Protein AF-A0A803N115-F1 (afdb_monomer)

Radius of gyration: 25.4 Å; Cα contacts (8 Å, |Δi|>4): 138; chains: 1; bounding box: 55×33×70 Å

Secondary structure (DSSP, 8-state):
-EEE-TTT--EEES-TTTSSHHHHHHHHHHH-TT-------------S---HHHHHHHHHHHHHHTT------EEE-S-HHHHHHHHHHHHHHHHTT--GGGGTT-EEE-HHHHHHHHHHHHHHTTHHHHHHHHHHHHHHHT-HHHHHHHHHT-------TT--S-HHHHHTT--

Sequence (175 aa):
MEASCKYCGMRYKRGTKRNGTSPLWAHINRCHNDWKLQKTILNFCPISSHKGADVGKEIEKCLLDLELEKIFCIIVDNASSDDIAIRYMRRKINGWKTGVLKGWFHHMRCVAHIVNLVVSDGLKIVNECITRVRHVVRFIKQSSARLLKFKKCRPPVGPTPDQEVPSAFLKLASA

Nearest PDB structures (foldseek):
  7yfx-assembly1_A  TM=4.841E-01  e=6.797E+00  Homo sapiens
  3wcz-assembly1_A  TM=4.103E-01  e=3.824E+00  Bombyx mori
  1eko-assembly1_A  TM=4.933E-01  e=8.077E+00  Sus scrofa
  1vp5-assembly2_B  TM=5.282E-01  e=8.556E+00  Thermotoga maritima MSB8
  9ij3-assembly1_A  TM=4.894E-01  e=9.062E+00  Mus musculus

Solvent-accessible surface area (backbone atoms only — not comparable to full-atom values): 10641 Å² total; per-residue (Å²): 118,69,50,64,42,90,83,78,60,55,72,41,51,84,44,73,89,76,45,28,71,66,53,48,51,58,42,48,59,69,73,36,80,82,71,69,88,81,89,74,87,87,79,87,81,89,72,96,53,85,47,16,65,55,49,21,49,52,52,50,48,62,30,60,82,66,70,59,63,75,51,59,62,47,77,45,65,87,50,80,35,42,60,43,13,47,56,48,43,42,52,51,38,48,69,67,71,44,26,48,79,66,39,73,57,35,77,44,67,38,63,71,56,54,49,49,52,55,50,53,58,61,44,57,80,48,40,66,63,50,49,53,51,34,50,52,52,47,60,32,66,75,32,73,69,48,40,52,54,56,64,66,71,55,74,90,70,74,96,64,86,86,71,72,67,70,62,71,74,72,54,56,67,81,115

InterPro domains:
  IPR012337 Ribonuclease H-like superfamily [SSF53098] (6-153)
  IPR052035 Zinc finger BED domain-containing [PTHR46481] (33-154)

Structure (mmCIF, N/CA/C/O backbone):
data_AF-A0A803N115-F1
#
_entry.id   AF-A0A803N115-F1
#
loop_
_atom_site.group_PDB
_atom_site.id
_atom_site.type_symbol
_atom_site.label_atom_id
_atom_site.label_alt_id
_atom_site.label_comp_id
_atom_site.label_asym_id
_atom_site.label_entity_id
_atom_site.label_seq_id
_atom_site.pdbx_PDB_ins_code
_atom_site.Cartn_x
_atom_site.Cartn_y
_atom_site.Cartn_z
_atom_site.occupancy
_atom_site.B_iso_or_equiv
_atom_site.auth_seq_id
_atom_site.auth_comp_id
_atom_site.auth_asym_id
_atom_site.auth_atom_id
_atom_site.pdbx_PDB_model_num
ATOM 1 N N . MET A 1 1 ? -14.700 -13.228 17.572 1.00 57.78 1 MET A N 1
ATOM 2 C CA . MET A 1 1 ? -14.641 -11.756 17.407 1.00 57.78 1 MET A CA 1
ATOM 3 C C . MET A 1 1 ? -15.268 -11.403 16.085 1.00 57.78 1 MET A C 1
ATOM 5 O O . MET A 1 1 ? -14.980 -12.077 15.096 1.00 57.78 1 MET A O 1
ATOM 9 N N . GLU A 1 2 ? -16.162 -10.423 16.112 1.00 66.88 2 GLU A N 1
ATOM 10 C CA . GLU A 1 2 ? -17.102 -10.166 15.029 1.00 66.88 2 GLU A CA 1
ATOM 11 C C . GLU A 1 2 ? -17.290 -8.664 14.856 1.00 66.88 2 GLU A C 1
ATOM 13 O O . GLU A 1 2 ? -17.386 -7.949 15.848 1.00 66.88 2 GLU A O 1
ATOM 18 N N . ALA A 1 3 ? -17.302 -8.199 13.612 1.00 73.94 3 ALA A N 1
ATOM 19 C CA . ALA A 1 3 ? -17.722 -6.847 13.265 1.00 73.94 3 ALA A CA 1
ATOM 20 C C . ALA A 1 3 ? -19.155 -6.911 12.730 1.00 73.94 3 ALA A C 1
ATOM 22 O O . ALA A 1 3 ? -19.488 -7.861 12.029 1.00 73.94 3 ALA A O 1
ATOM 23 N N . SER A 1 4 ? -20.005 -5.939 13.037 1.00 80.50 4 SER A N 1
ATOM 24 C CA . SER A 1 4 ? -21.362 -5.868 12.489 1.00 80.50 4 SER A CA 1
ATOM 25 C C . SER A 1 4 ? -21.489 -4.713 11.503 1.00 80.50 4 SER A C 1
ATOM 27 O O . SER A 1 4 ? -20.950 -3.625 11.716 1.00 80.50 4 SER A O 1
ATOM 29 N N . CYS A 1 5 ? -22.208 -4.949 10.407 1.00 82.25 5 CYS A N 1
ATOM 30 C CA . CYS A 1 5 ? -22.653 -3.877 9.532 1.00 82.25 5 CYS A CA 1
ATOM 31 C C . CYS A 1 5 ? -23.689 -3.029 10.273 1.00 82.25 5 CYS A C 1
ATOM 33 O O . CYS A 1 5 ? -24.674 -3.562 10.781 1.00 82.25 5 CYS A O 1
ATOM 35 N N . LYS A 1 6 ? -23.485 -1.711 10.310 1.00 81.50 6 LYS A N 1
ATOM 36 C CA . LYS A 1 6 ? -24.409 -0.781 10.973 1.00 81.50 6 LYS A CA 1
ATOM 37 C C . LYS A 1 6 ? -25.757 -0.639 10.256 1.00 81.50 6 LYS A C 1
ATOM 39 O O . LYS A 1 6 ? -26.718 -0.245 10.896 1.00 81.50 6 LYS A O 1
ATOM 44 N N . TYR A 1 7 ? -25.819 -0.962 8.963 1.00 82.12 7 TYR A N 1
ATOM 45 C CA . TYR A 1 7 ? -27.010 -0.753 8.131 1.00 82.12 7 TYR A CA 1
ATOM 46 C C . TYR A 1 7 ? -27.963 -1.953 8.127 1.00 82.12 7 TYR A C 1
ATOM 48 O O . TYR A 1 7 ? -29.170 -1.772 8.190 1.00 82.12 7 TYR A O 1
ATOM 56 N N . CYS A 1 8 ? -27.442 -3.182 8.086 1.00 86.62 8 CYS A N 1
ATOM 57 C CA . CYS A 1 8 ? -28.269 -4.399 8.035 1.00 86.62 8 CYS A CA 1
ATOM 58 C C . CYS A 1 8 ? -28.007 -5.390 9.180 1.00 86.62 8 CYS A C 1
ATOM 60 O O . CYS A 1 8 ? -28.568 -6.482 9.192 1.00 86.62 8 CYS A O 1
ATOM 62 N N . GLY A 1 9 ? -27.084 -5.083 10.096 1.00 83.12 9 GLY A N 1
ATOM 63 C CA . GLY A 1 9 ? -26.735 -5.964 11.213 1.00 83.12 9 GLY A CA 1
ATOM 64 C C . GLY A 1 9 ? -25.914 -7.208 10.846 1.00 83.12 9 GLY A C 1
ATOM 65 O O . GLY A 1 9 ? -25.566 -7.977 11.744 1.00 83.12 9 GLY A O 1
ATOM 66 N N . MET A 1 10 ? -25.557 -7.425 9.570 1.00 82.56 10 MET A N 1
ATOM 67 C CA . MET A 1 10 ? -24.774 -8.597 9.148 1.00 82.56 10 MET A CA 1
ATOM 68 C C . MET A 1 10 ? -23.444 -8.681 9.906 1.00 82.56 10 MET A C 1
ATOM 70 O O . MET A 1 10 ? -22.688 -7.710 9.977 1.00 82.56 10 MET A O 1
ATOM 74 N N . ARG A 1 11 ? -23.155 -9.859 10.468 1.00 81.31 11 ARG A N 1
ATOM 75 C CA . ARG A 1 11 ? -21.989 -10.107 11.323 1.00 81.31 11 ARG A CA 1
ATOM 76 C C . ARG A 1 11 ? -20.854 -10.756 10.532 1.00 81.31 11 ARG A C 1
ATOM 78 O O . ARG A 1 11 ? -20.988 -11.860 10.011 1.00 81.31 11 ARG A O 1
ATOM 85 N N . TYR A 1 12 ? -19.705 -10.099 10.519 1.00 77.19 12 TYR A N 1
ATOM 86 C CA . TYR A 1 12 ? -18.450 -10.558 9.941 1.00 77.19 12 TYR A CA 1
ATOM 87 C C . TYR A 1 12 ? -17.586 -11.206 11.008 1.00 77.19 12 TYR A C 1
ATOM 89 O O . TYR A 1 12 ? -17.003 -10.535 11.859 1.00 77.19 12 TYR A O 1
ATOM 97 N N . LYS A 1 13 ? -17.474 -12.530 10.942 1.00 72.94 13 LYS A N 1
ATOM 98 C CA . LYS A 1 13 ? -16.522 -13.308 11.742 1.00 72.94 13 LYS A CA 1
ATOM 99 C C . LYS A 1 13 ? -15.135 -13.277 11.099 1.00 72.94 13 LYS A C 1
ATOM 101 O O . LYS A 1 13 ? -14.985 -13.093 9.897 1.00 72.94 13 LYS A O 1
ATOM 106 N N . ARG A 1 14 ? -14.089 -13.551 11.869 1.00 64.31 14 ARG A N 1
ATOM 107 C CA . ARG A 1 14 ? -12.743 -13.765 11.315 1.00 64.31 14 ARG A CA 1
ATOM 108 C C . ARG A 1 14 ? -12.729 -15.007 10.400 1.00 64.31 14 ARG A C 1
ATOM 110 O O . ARG A 1 14 ? -13.001 -16.101 10.879 1.00 64.31 14 ARG A O 1
ATOM 117 N N . GLY A 1 15 ? -12.421 -14.851 9.106 1.00 63.12 15 GLY A N 1
ATOM 118 C CA . GLY A 1 15 ? -12.259 -15.982 8.176 1.00 63.12 15 GLY A CA 1
ATOM 119 C C . GLY A 1 15 ? -12.108 -15.572 6.706 1.00 63.12 15 GLY A C 1
ATOM 120 O O . GLY A 1 15 ? -12.937 -14.838 6.182 1.00 63.12 15 GLY A O 1
ATOM 121 N N . THR A 1 16 ? -11.080 -16.080 6.021 1.00 59.47 16 THR A N 1
ATOM 122 C CA . THR A 1 16 ? -10.715 -15.681 4.645 1.00 59.47 16 THR A CA 1
ATOM 123 C C . THR A 1 16 ? -11.709 -16.142 3.575 1.00 59.47 16 THR A C 1
ATOM 125 O O . THR A 1 16 ? -11.898 -15.437 2.592 1.00 59.47 16 THR A O 1
ATOM 128 N N . LYS A 1 17 ? -12.386 -17.285 3.771 1.00 61.25 17 LYS A N 1
ATOM 129 C CA . LYS A 1 17 ? -13.320 -17.856 2.777 1.00 61.25 17 LYS A CA 1
ATOM 130 C C . LYS A 1 17 ? -14.706 -17.200 2.752 1.00 61.25 17 LYS A C 1
ATOM 132 O O . LYS A 1 17 ? -15.281 -17.058 1.683 1.00 61.25 17 LYS A O 1
ATOM 137 N N . ARG A 1 18 ? -15.263 -16.827 3.912 1.00 56.25 18 ARG A N 1
ATOM 138 C CA . ARG A 1 18 ? -16.619 -16.237 4.012 1.00 56.25 18 ARG A CA 1
ATOM 139 C C . ARG A 1 18 ? -16.619 -14.736 4.304 1.00 56.25 18 ARG A C 1
ATOM 141 O O . ARG A 1 18 ? -17.574 -14.065 3.951 1.00 56.25 18 ARG A O 1
ATOM 148 N N . ASN A 1 19 ? -15.547 -14.214 4.904 1.00 62.88 19 ASN A N 1
ATOM 149 C CA . ASN A 1 19 ? -15.450 -12.832 5.387 1.00 62.88 19 ASN A CA 1
ATOM 150 C C . ASN A 1 19 ? -14.143 -12.164 4.918 1.00 62.88 19 ASN A C 1
ATOM 152 O O . ASN A 1 19 ? -13.533 -11.385 5.651 1.00 62.88 19 ASN A O 1
ATOM 156 N N . GLY A 1 20 ? -13.673 -12.533 3.721 1.00 66.50 20 GLY A N 1
ATOM 157 C CA . GLY A 1 20 ? -12.563 -11.863 3.046 1.00 66.50 20 GLY A CA 1
ATOM 158 C C . GLY A 1 20 ? -12.961 -10.492 2.485 1.00 66.50 20 GLY A C 1
ATOM 159 O O . GLY A 1 20 ? -14.086 -10.024 2.668 1.00 66.50 20 GLY A O 1
ATOM 160 N N . THR A 1 21 ? -12.049 -9.867 1.742 1.00 71.25 21 THR A N 1
ATOM 161 C CA . THR A 1 21 ? -12.272 -8.553 1.119 1.00 71.25 21 THR A CA 1
ATOM 162 C C . THR A 1 21 ? -13.377 -8.585 0.064 1.00 71.25 21 THR A C 1
ATOM 164 O O . THR A 1 21 ? -14.201 -7.679 0.040 1.00 71.25 21 THR A O 1
ATOM 167 N N . SER A 1 22 ? -13.470 -9.641 -0.753 1.00 74.62 22 SER A N 1
ATOM 168 C CA . SER A 1 22 ? -14.501 -9.751 -1.799 1.00 74.62 22 SER A CA 1
ATOM 169 C C . SER A 1 22 ? -15.926 -9.917 -1.241 1.00 74.62 22 SER A C 1
ATOM 171 O O . SER A 1 22 ? -16.807 -9.182 -1.684 1.00 74.62 22 SER A O 1
ATOM 173 N N . PRO A 1 23 ? -16.193 -10.801 -0.251 1.00 77.75 23 PRO A N 1
ATOM 174 C CA . PRO A 1 23 ? -17.499 -10.861 0.414 1.00 77.75 23 PRO A CA 1
ATOM 175 C C . PRO A 1 23 ? -17.906 -9.542 1.079 1.00 77.75 23 PRO A C 1
ATOM 177 O O . PRO A 1 23 ? -19.065 -9.141 0.983 1.00 77.75 23 PRO A O 1
ATOM 180 N N . LEU A 1 24 ? -16.952 -8.852 1.715 1.00 77.44 24 LEU A N 1
ATOM 181 C CA . LEU A 1 24 ? -17.197 -7.554 2.341 1.00 77.44 24 LEU A CA 1
ATOM 182 C C . LEU A 1 24 ? -17.511 -6.478 1.292 1.00 77.44 24 LEU A C 1
ATOM 184 O O . LEU A 1 24 ? -18.471 -5.734 1.454 1.00 77.44 24 LEU A O 1
ATOM 188 N N . TRP A 1 25 ? -16.758 -6.436 0.191 1.00 78.31 25 TRP A N 1
ATOM 189 C CA . TRP A 1 25 ? -16.994 -5.522 -0.930 1.00 78.31 25 TRP A CA 1
ATOM 190 C C . TRP A 1 25 ? -18.370 -5.735 -1.564 1.00 78.31 25 TRP A C 1
ATOM 192 O O . TRP A 1 25 ? -19.140 -4.791 -1.731 1.00 78.31 25 TRP A O 1
ATOM 202 N N . ALA A 1 26 ? -18.717 -6.993 -1.853 1.00 82.06 26 ALA A N 1
ATOM 203 C CA . ALA A 1 26 ? -20.022 -7.351 -2.395 1.00 82.06 26 ALA A CA 1
ATOM 204 C C . ALA A 1 26 ? -21.160 -6.947 -1.449 1.00 82.06 26 ALA A C 1
ATOM 206 O O . ALA A 1 26 ? -22.229 -6.543 -1.898 1.00 82.06 26 ALA A O 1
ATOM 207 N N . HIS A 1 27 ? -20.943 -7.042 -0.139 1.00 84.00 27 HIS A N 1
ATOM 208 C CA . HIS A 1 27 ? -21.912 -6.562 0.827 1.00 84.00 27 HIS A CA 1
ATOM 209 C C . HIS A 1 27 ? -22.020 -5.043 0.873 1.00 84.00 27 HIS A C 1
ATOM 211 O O . HIS A 1 27 ? -23.139 -4.554 0.891 1.00 84.00 27 HIS A O 1
ATOM 217 N N . ILE A 1 28 ? -20.906 -4.306 0.896 1.00 79.88 28 ILE A N 1
ATOM 218 C CA . ILE A 1 28 ? -20.915 -2.835 0.924 1.00 79.88 28 ILE A CA 1
ATOM 219 C C . ILE A 1 28 ? -21.745 -2.302 -0.248 1.00 79.88 28 ILE A C 1
ATOM 221 O O . ILE A 1 28 ? -22.661 -1.516 -0.027 1.00 79.88 28 ILE A O 1
ATOM 225 N N . ASN A 1 29 ? -21.515 -2.833 -1.453 1.00 79.94 29 ASN A N 1
ATOM 226 C CA . ASN A 1 29 ? -22.240 -2.415 -2.654 1.00 79.94 29 ASN A CA 1
ATOM 227 C C . ASN A 1 29 ? -23.732 -2.782 -2.646 1.00 79.94 29 ASN A C 1
ATOM 229 O O . ASN A 1 29 ? -24.519 -2.087 -3.272 1.00 79.94 29 ASN A O 1
ATOM 233 N N . ARG A 1 30 ? -24.135 -3.871 -1.973 1.00 81.44 30 ARG A N 1
ATOM 234 C CA . ARG A 1 30 ? -25.552 -4.283 -1.881 1.00 81.44 30 ARG A CA 1
ATOM 235 C C . ARG A 1 30 ? -26.300 -3.655 -0.708 1.00 81.44 30 ARG A C 1
ATOM 237 O O . ARG A 1 30 ? -27.508 -3.486 -0.764 1.00 81.44 30 ARG A O 1
ATOM 244 N N . CYS A 1 31 ? -25.606 -3.436 0.403 1.00 82.44 31 CYS A N 1
ATOM 245 C CA . CYS A 1 31 ? -26.197 -2.998 1.664 1.00 82.44 31 CYS A CA 1
ATOM 246 C C . CYS A 1 31 ? -26.313 -1.476 1.738 1.00 82.44 31 CYS A C 1
ATOM 248 O O . CYS A 1 31 ? -27.137 -0.960 2.488 1.00 82.44 31 CYS A O 1
ATOM 250 N N . HIS A 1 32 ? -25.473 -0.764 0.992 1.00 74.12 32 HIS A N 1
ATOM 251 C CA . HIS A 1 32 ? -25.490 0.683 0.920 1.00 74.12 32 HIS A CA 1
ATOM 252 C C . HIS A 1 32 ? -25.455 1.090 -0.554 1.00 74.12 32 HIS A C 1
ATOM 254 O O . HIS A 1 32 ? -24.387 1.340 -1.109 1.00 74.12 32 HIS A O 1
ATOM 260 N N . ASN A 1 33 ? -26.632 1.128 -1.188 1.00 66.88 33 ASN A N 1
ATOM 261 C CA . ASN A 1 33 ? -26.772 1.393 -2.627 1.00 66.88 33 ASN A CA 1
ATOM 262 C C . ASN A 1 33 ? -26.188 2.754 -3.056 1.00 66.88 33 ASN A C 1
ATOM 264 O O . ASN A 1 33 ? -25.794 2.907 -4.207 1.00 66.88 33 ASN A O 1
ATOM 268 N N . ASP A 1 34 ? -26.044 3.699 -2.121 1.00 73.25 34 ASP A N 1
ATOM 269 C CA . ASP A 1 34 ? -25.465 5.025 -2.374 1.00 73.25 34 ASP A CA 1
ATOM 270 C C . ASP A 1 34 ? -23.990 5.140 -1.968 1.00 73.25 34 ASP A C 1
ATOM 272 O O . ASP A 1 34 ? -23.433 6.240 -1.909 1.00 73.25 34 ASP A O 1
ATOM 276 N N . TRP A 1 35 ? -23.330 4.028 -1.622 1.00 74.31 35 TRP A N 1
ATOM 277 C CA . TRP A 1 35 ? -21.932 4.0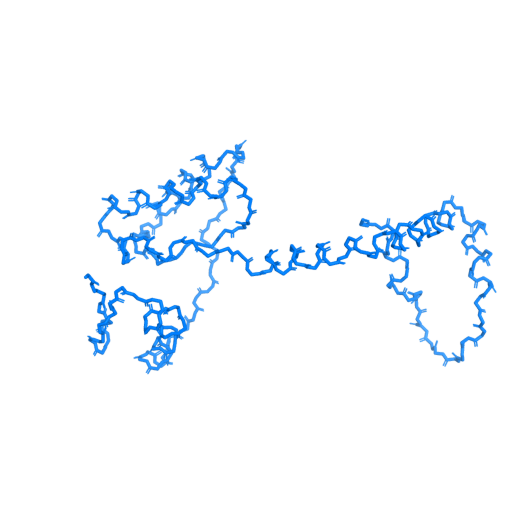96 -1.211 1.00 74.31 35 TRP A CA 1
ATOM 278 C C . TRP A 1 35 ? -21.063 4.444 -2.418 1.00 74.31 35 TRP A C 1
ATOM 280 O O . TRP A 1 35 ? -20.854 3.637 -3.322 1.00 74.31 35 TRP A O 1
ATOM 290 N N . LYS A 1 36 ? -20.531 5.666 -2.420 1.00 77.75 36 LYS A N 1
ATOM 291 C CA . LYS A 1 36 ? -19.550 6.121 -3.402 1.00 77.75 36 LYS A CA 1
ATOM 292 C C . LYS A 1 36 ? -18.175 6.117 -2.762 1.00 77.75 36 LYS A C 1
ATOM 294 O O . LYS A 1 36 ? -17.945 6.845 -1.795 1.00 77.75 36 LYS A O 1
ATOM 299 N N . LEU A 1 37 ? -17.258 5.336 -3.333 1.00 80.62 37 LEU A N 1
ATOM 300 C CA . LEU A 1 37 ? -15.855 5.347 -2.934 1.00 80.62 37 LEU A CA 1
ATOM 301 C C . LEU A 1 37 ? -15.312 6.777 -3.024 1.00 80.62 37 LEU A C 1
ATOM 303 O O . LEU A 1 37 ? -15.212 7.344 -4.111 1.00 80.62 37 LEU A O 1
ATOM 307 N N . GLN A 1 38 ? -14.946 7.339 -1.877 1.00 83.62 38 GLN A N 1
ATOM 308 C CA . GLN A 1 38 ? -14.269 8.625 -1.819 1.00 83.62 38 GLN A CA 1
ATOM 309 C C . GLN A 1 38 ? -12.771 8.392 -1.998 1.00 83.62 38 GLN A C 1
ATOM 311 O O . GLN A 1 38 ? -12.150 7.663 -1.223 1.00 83.62 38 GLN A O 1
ATOM 316 N N . LYS A 1 39 ? -12.200 8.990 -3.045 1.00 87.06 39 LYS A N 1
ATOM 317 C CA . LYS A 1 39 ? -10.762 8.968 -3.311 1.00 87.06 39 LYS A CA 1
ATOM 318 C C . LYS A 1 39 ? -10.215 10.370 -3.093 1.00 87.06 39 LYS A C 1
ATOM 320 O O . LYS A 1 39 ? -10.293 11.210 -3.984 1.00 87.06 39 LYS A O 1
ATOM 325 N N . THR A 1 40 ? -9.637 10.585 -1.921 1.00 87.88 40 THR A N 1
ATOM 326 C CA . THR A 1 40 ? -9.110 11.887 -1.510 1.00 87.88 40 THR A CA 1
ATOM 327 C C . THR A 1 40 ? -7.661 11.735 -1.086 1.00 87.88 40 THR A C 1
ATOM 329 O O . THR A 1 40 ? -7.297 10.756 -0.434 1.00 87.88 40 THR A O 1
ATOM 332 N N . ILE A 1 41 ? -6.826 12.698 -1.468 1.00 90.81 41 ILE A N 1
ATOM 333 C CA . ILE A 1 41 ? -5.474 12.807 -0.929 1.00 90.81 41 ILE A CA 1
ATOM 334 C C . ILE A 1 41 ? -5.603 13.426 0.458 1.00 90.81 41 ILE A C 1
ATOM 336 O O . ILE A 1 41 ? -6.092 14.543 0.586 1.00 90.81 41 ILE A O 1
ATOM 340 N N . LEU A 1 42 ? -5.209 12.674 1.484 1.00 89.12 42 LEU A N 1
ATOM 341 C CA . LEU A 1 42 ? -5.350 13.107 2.872 1.00 89.12 42 LEU A CA 1
ATOM 342 C C . LEU A 1 42 ? -4.215 14.034 3.306 1.00 89.12 42 LEU A C 1
ATOM 344 O O . LEU A 1 42 ? -4.467 15.038 3.961 1.00 89.12 42 LEU A O 1
ATOM 348 N N . ASN A 1 43 ? -2.970 13.695 2.962 1.00 89.38 43 ASN A N 1
ATOM 349 C CA . ASN A 1 43 ? -1.805 14.474 3.366 1.00 89.38 43 ASN A CA 1
ATOM 350 C C . ASN A 1 43 ? -0.587 14.205 2.462 1.00 89.38 43 ASN A C 1
ATOM 352 O O . ASN A 1 43 ? -0.477 13.130 1.866 1.00 89.38 43 ASN A O 1
ATOM 356 N N . PHE A 1 44 ? 0.341 15.163 2.416 1.00 90.00 44 PHE A N 1
ATOM 357 C C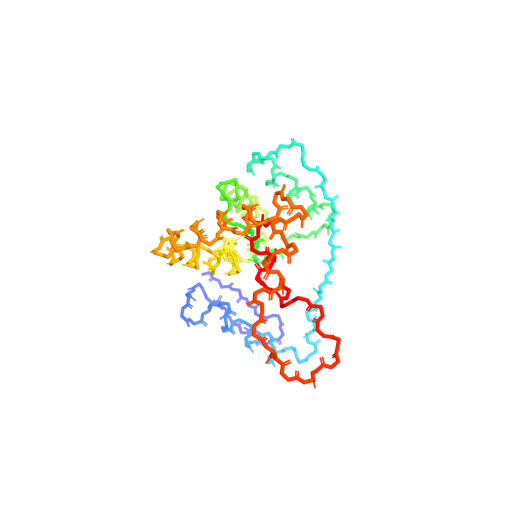A . PHE A 1 44 ? 1.689 15.012 1.869 1.00 90.00 44 PHE A CA 1
ATOM 358 C C . PHE A 1 44 ? 2.700 15.229 2.999 1.00 90.00 44 PHE A C 1
ATOM 360 O O . PHE A 1 44 ? 3.030 16.361 3.341 1.00 90.00 44 PHE A O 1
ATOM 367 N N . CYS A 1 45 ? 3.185 14.134 3.584 1.00 85.69 45 CYS A N 1
ATOM 368 C CA . CYS A 1 45 ? 4.121 14.169 4.708 1.00 85.69 45 CYS A CA 1
ATOM 369 C C . CYS A 1 45 ? 5.550 13.896 4.162 1.00 85.69 45 CYS A C 1
ATOM 371 O O . CYS A 1 45 ? 5.806 12.773 3.719 1.00 85.69 45 CYS A O 1
ATOM 373 N N . PRO A 1 46 ? 6.479 14.878 4.113 1.00 87.25 46 PRO A N 1
ATOM 374 C CA . PRO A 1 46 ? 7.861 14.624 3.704 1.00 87.25 46 PRO A CA 1
ATOM 375 C C . PRO A 1 46 ? 8.587 13.818 4.785 1.00 87.25 46 PRO A C 1
ATOM 377 O O . PRO A 1 46 ? 8.618 14.211 5.948 1.00 87.25 46 PRO A O 1
ATOM 380 N N . ILE A 1 47 ? 9.195 12.696 4.397 1.00 85.81 47 ILE A N 1
ATOM 381 C CA . ILE A 1 47 ? 9.881 11.791 5.324 1.00 85.81 47 ILE A CA 1
ATOM 382 C C . ILE A 1 47 ? 11.380 11.860 5.048 1.00 85.81 47 ILE A C 1
ATOM 384 O O . ILE A 1 47 ?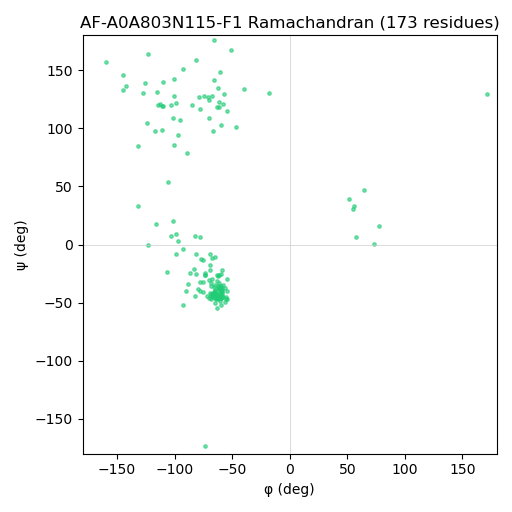 11.836 11.534 3.955 1.00 85.81 47 ILE A O 1
ATOM 388 N N . SER A 1 48 ? 12.157 12.280 6.045 1.00 80.62 48 SER A N 1
ATOM 389 C CA . SER A 1 48 ? 13.617 12.414 5.938 1.00 80.62 48 SER A CA 1
ATOM 390 C C . SER A 1 48 ? 14.368 11.078 6.033 1.00 80.62 48 SER A C 1
ATOM 392 O O . SER A 1 48 ? 15.556 11.013 5.726 1.00 80.62 48 SER A O 1
ATOM 394 N N . SER A 1 49 ? 13.690 10.007 6.455 1.00 83.31 49 SER A N 1
ATOM 395 C CA . SER A 1 49 ? 14.261 8.682 6.708 1.00 83.31 49 SER A CA 1
ATOM 396 C C . SER A 1 49 ? 13.495 7.594 5.956 1.00 83.31 49 SER A C 1
ATOM 398 O O . SER A 1 49 ? 12.281 7.474 6.080 1.00 83.31 49 SER A O 1
ATOM 400 N N . HIS A 1 50 ? 14.215 6.728 5.240 1.00 80.88 50 HIS A N 1
ATOM 401 C CA . HIS A 1 50 ? 13.639 5.540 4.591 1.00 80.88 50 HIS A CA 1
ATOM 402 C C . HIS A 1 50 ? 13.472 4.348 5.549 1.00 80.88 50 HIS A C 1
ATOM 404 O O . HIS A 1 50 ? 13.155 3.233 5.130 1.00 80.88 50 HIS A O 1
ATOM 410 N N . LYS A 1 51 ? 13.708 4.535 6.853 1.00 86.88 51 LYS A N 1
ATOM 411 C CA . LYS A 1 51 ? 13.509 3.471 7.838 1.00 86.88 51 LYS A CA 1
ATOM 412 C C . LYS A 1 51 ? 12.016 3.274 8.068 1.00 86.88 51 LYS A C 1
ATOM 414 O O . LYS A 1 51 ? 11.308 4.198 8.456 1.00 86.88 51 LYS A O 1
ATOM 419 N N . GLY A 1 52 ? 11.553 2.032 7.949 1.00 85.00 52 GLY A N 1
ATOM 420 C CA . GLY A 1 52 ? 10.139 1.694 8.127 1.00 85.00 52 GLY A CA 1
ATOM 421 C C . GLY A 1 52 ? 9.523 2.135 9.458 1.00 85.00 52 GLY A C 1
ATOM 422 O O . GLY A 1 52 ? 8.339 2.448 9.523 1.00 85.00 52 GLY A O 1
ATOM 423 N N . ALA A 1 53 ? 10.314 2.203 10.532 1.00 87.12 53 ALA A N 1
ATOM 424 C CA . ALA A 1 53 ? 9.834 2.701 11.820 1.00 87.12 53 ALA A CA 1
ATOM 425 C C . ALA A 1 53 ? 9.468 4.195 11.782 1.00 87.12 53 ALA A C 1
ATOM 427 O O . ALA A 1 53 ? 8.497 4.587 12.423 1.00 87.12 53 ALA A O 1
ATOM 428 N N . ASP A 1 54 ? 10.222 5.005 11.039 1.00 90.19 54 ASP A N 1
ATOM 429 C CA . ASP A 1 54 ? 9.963 6.439 10.903 1.00 90.19 54 ASP A CA 1
ATOM 430 C C . ASP A 1 54 ? 8.769 6.669 9.974 1.00 90.19 54 ASP A C 1
ATOM 432 O O . ASP A 1 54 ? 7.862 7.415 10.326 1.00 90.19 54 ASP A O 1
ATOM 436 N N . VAL A 1 55 ? 8.676 5.903 8.880 1.00 90.00 55 VAL A N 1
ATOM 437 C CA . VAL A 1 55 ? 7.484 5.879 8.014 1.00 90.00 55 VAL A CA 1
ATOM 438 C C . VAL A 1 55 ? 6.221 5.542 8.814 1.00 90.00 55 VAL A C 1
ATOM 440 O O . VAL A 1 55 ? 5.212 6.232 8.707 1.00 90.00 55 VAL A O 1
ATOM 443 N N . GLY A 1 56 ? 6.272 4.515 9.668 1.00 89.88 56 GLY A N 1
ATOM 444 C CA . GLY A 1 56 ? 5.145 4.147 10.526 1.00 89.88 56 GLY A CA 1
ATOM 445 C C . GLY A 1 56 ? 4.735 5.251 11.508 1.00 89.88 56 GLY A C 1
ATOM 446 O O . GLY A 1 56 ? 3.544 5.437 11.735 1.00 89.88 56 GLY A O 1
ATOM 447 N N . LYS A 1 57 ? 5.691 6.003 12.070 1.00 91.25 57 LYS A N 1
ATOM 448 C CA . LYS A 1 57 ? 5.398 7.139 12.963 1.00 91.25 57 LYS A CA 1
ATOM 449 C C . LYS A 1 57 ? 4.748 8.301 12.220 1.00 91.25 57 LYS A C 1
ATOM 451 O O . LYS A 1 57 ? 3.796 8.873 12.736 1.00 91.25 57 LYS A O 1
ATOM 456 N N . GLU A 1 58 ? 5.231 8.630 11.025 1.00 91.31 58 GLU A N 1
ATOM 457 C CA . GLU A 1 58 ? 4.628 9.694 10.217 1.00 91.31 58 GLU A CA 1
ATOM 458 C C . GLU A 1 58 ? 3.206 9.319 9.787 1.00 91.31 58 GLU A C 1
ATOM 460 O O . GLU A 1 58 ? 2.303 10.143 9.879 1.00 91.31 58 GLU A O 1
ATOM 465 N N . ILE A 1 59 ? 2.959 8.055 9.420 1.00 90.25 59 ILE A N 1
ATOM 466 C CA . ILE A 1 59 ? 1.598 7.571 9.143 1.00 90.25 59 ILE A CA 1
ATOM 467 C C . ILE A 1 59 ? 0.716 7.692 10.392 1.00 90.25 59 ILE A C 1
ATOM 469 O O . ILE A 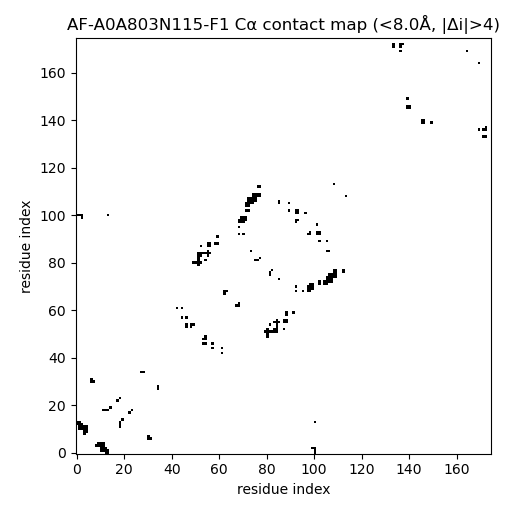1 59 ? -0.409 8.176 10.292 1.00 90.25 59 ILE A O 1
ATOM 473 N N . GLU A 1 60 ? 1.209 7.274 11.562 1.00 90.56 60 GLU A N 1
ATOM 474 C CA . GLU A 1 60 ? 0.482 7.410 12.829 1.00 90.56 60 GLU A CA 1
ATOM 475 C C . GLU A 1 60 ? 0.092 8.865 13.097 1.00 90.56 60 GLU A C 1
ATOM 477 O O . GLU A 1 60 ? -1.073 9.146 13.368 1.00 90.56 60 GLU A O 1
ATOM 482 N N . LYS A 1 61 ? 1.053 9.782 12.972 1.00 91.38 61 LYS A N 1
ATOM 483 C CA . LYS A 1 61 ? 0.847 11.215 13.161 1.00 91.38 61 LYS A CA 1
ATOM 484 C C . LYS A 1 61 ? -0.187 11.763 12.177 1.00 91.38 61 LYS A C 1
ATOM 486 O O . LYS A 1 61 ? -1.180 12.333 12.609 1.00 91.38 61 LYS A O 1
ATOM 491 N N . CYS A 1 62 ? -0.011 11.505 10.878 1.00 91.25 62 CYS A N 1
ATOM 492 C CA . CYS A 1 62 ? -0.922 11.999 9.847 1.00 91.25 62 CYS A CA 1
ATOM 493 C C . CYS A 1 62 ? -2.355 11.427 10.038 1.00 91.25 62 CYS A C 1
ATOM 495 O O . CYS A 1 62 ? -3.319 12.089 9.676 1.00 91.25 62 CYS A O 1
ATOM 497 N N . LEU A 1 63 ? -2.535 10.242 10.645 1.00 89.50 63 LEU A N 1
ATOM 498 C CA . LEU A 1 63 ? -3.860 9.694 10.990 1.00 89.50 63 LEU A CA 1
ATOM 499 C C . LEU A 1 63 ? -4.479 10.319 12.245 1.00 89.50 63 LEU A C 1
ATOM 501 O O . LEU A 1 63 ? -5.690 10.535 12.266 1.00 89.50 63 LEU A O 1
ATOM 505 N N . LEU A 1 64 ? -3.673 10.580 13.278 1.00 89.19 64 LEU A N 1
ATOM 506 C CA . LEU A 1 64 ? -4.124 11.232 14.510 1.00 89.19 64 LEU A CA 1
ATOM 507 C C . LEU A 1 64 ? -4.529 12.686 14.250 1.00 89.19 64 LEU A C 1
ATOM 509 O O . LEU A 1 64 ? -5.589 13.097 14.708 1.00 89.19 64 LEU A O 1
ATOM 513 N N . ASP A 1 65 ? -3.745 13.416 13.453 1.00 90.75 65 ASP A N 1
ATOM 514 C CA . ASP A 1 65 ? -4.030 14.805 13.062 1.00 90.75 65 ASP A CA 1
ATOM 515 C C . ASP A 1 65 ? -5.350 14.929 12.276 1.00 90.75 65 ASP A C 1
ATOM 517 O O . ASP A 1 65 ? -5.989 15.978 12.279 1.00 90.75 65 ASP A O 1
ATOM 521 N N . LEU A 1 66 ? -5.769 13.851 11.604 1.00 89.38 66 LEU A N 1
ATOM 522 C CA . LEU A 1 66 ? -7.024 13.764 10.850 1.00 89.38 66 LEU A CA 1
ATOM 523 C C . LEU A 1 66 ? -8.164 13.095 11.637 1.00 89.38 66 LEU A C 1
ATOM 525 O O . LEU A 1 66 ? -9.230 12.860 11.068 1.00 89.38 66 LEU A O 1
ATOM 529 N N . GLU A 1 67 ? -7.936 12.727 12.902 1.00 88.19 67 GLU A N 1
ATOM 530 C CA . GLU A 1 67 ? -8.890 12.009 13.762 1.00 88.19 67 GLU A CA 1
ATOM 531 C C . GLU A 1 67 ? -9.414 10.691 13.136 1.00 88.19 67 GLU A C 1
ATOM 533 O O . GLU A 1 67 ? -10.535 10.227 13.375 1.00 88.19 67 GLU A O 1
ATOM 538 N N . LEU A 1 68 ? -8.582 10.034 12.316 1.00 84.81 68 LEU A N 1
ATOM 539 C CA . LEU A 1 68 ? -8.921 8.798 11.606 1.00 84.81 68 LEU A CA 1
ATOM 540 C C . LEU A 1 68 ? -8.596 7.555 12.437 1.00 84.81 68 LEU A C 1
ATOM 542 O O . LEU A 1 68 ? -7.631 6.830 12.198 1.00 84.81 68 LEU A O 1
ATOM 546 N N . GLU A 1 69 ? -9.467 7.248 13.391 1.00 76.69 69 GLU A N 1
ATOM 547 C CA . GLU A 1 69 ? -9.252 6.128 14.313 1.00 76.69 69 GLU A CA 1
ATOM 548 C C . GLU A 1 69 ? -9.640 4.752 13.741 1.00 76.69 69 GLU A C 1
ATOM 550 O O . GLU A 1 69 ? -9.146 3.714 14.193 1.00 76.69 69 GLU A O 1
ATOM 555 N N . LYS A 1 70 ? -10.564 4.710 12.771 1.00 78.31 70 LYS A N 1
ATOM 556 C CA . LYS A 1 70 ? -11.169 3.467 12.254 1.00 78.31 70 LYS A CA 1
ATOM 557 C C . LYS A 1 70 ? -10.539 3.045 10.940 1.00 78.31 70 LYS A C 1
ATOM 559 O O . LYS A 1 70 ? -11.061 3.307 9.859 1.00 78.31 70 LYS A O 1
ATOM 564 N N . ILE A 1 71 ? -9.434 2.323 11.054 1.00 79.19 71 ILE A N 1
ATOM 565 C CA . ILE A 1 71 ? -8.661 1.864 9.902 1.00 79.19 71 ILE A CA 1
ATOM 566 C C . ILE A 1 71 ? -8.985 0.401 9.615 1.00 79.19 71 ILE A C 1
ATOM 568 O O . ILE A 1 71 ? -8.930 -0.461 10.496 1.00 79.19 71 ILE A O 1
ATOM 572 N N . PHE A 1 72 ? -9.336 0.119 8.361 1.00 76.25 72 PHE A N 1
ATOM 573 C CA . PHE A 1 72 ? -9.619 -1.238 7.898 1.00 76.25 72 PHE A CA 1
ATOM 574 C C . PHE A 1 72 ? -8.371 -1.921 7.317 1.00 76.25 72 PHE A C 1
ATOM 576 O O . PHE A 1 72 ? -8.009 -3.027 7.730 1.00 76.25 72 PHE A O 1
ATOM 583 N N . CYS A 1 73 ? -7.704 -1.250 6.377 1.00 78.12 73 CYS A N 1
ATOM 584 C CA . CYS A 1 73 ? -6.557 -1.759 5.632 1.00 78.12 73 CYS A CA 1
ATOM 585 C C . CYS A 1 73 ? -5.572 -0.622 5.355 1.00 78.12 73 CYS A C 1
ATOM 587 O O . CYS A 1 73 ? -5.995 0.503 5.096 1.00 78.12 73 CYS A O 1
ATOM 589 N N . ILE A 1 74 ? -4.278 -0.940 5.358 1.00 81.56 74 ILE A N 1
ATOM 590 C CA . ILE A 1 74 ? -3.214 -0.082 4.837 1.00 81.56 74 ILE A CA 1
ATOM 591 C C . ILE A 1 74 ? -2.611 -0.828 3.642 1.00 81.56 74 ILE A C 1
ATOM 593 O O . ILE A 1 74 ? -2.354 -2.032 3.715 1.00 81.56 74 ILE A O 1
ATOM 597 N N . ILE A 1 75 ? -2.465 -0.135 2.517 1.00 81.94 75 ILE A N 1
ATOM 598 C CA . ILE A 1 75 ? -1.855 -0.680 1.302 1.00 81.94 75 ILE A CA 1
ATOM 599 C C . ILE A 1 75 ? -0.549 0.071 1.105 1.00 81.94 75 ILE A C 1
ATOM 601 O O . ILE A 1 75 ? -0.552 1.294 1.000 1.00 81.94 75 ILE A O 1
ATOM 605 N N . VAL A 1 76 ? 0.545 -0.676 1.078 1.00 81.75 76 VAL A N 1
ATOM 606 C CA . VAL A 1 76 ? 1.902 -0.177 0.849 1.00 81.75 76 VAL A CA 1
ATOM 607 C C . VAL A 1 76 ? 2.497 -0.907 -0.351 1.00 81.75 76 VAL A C 1
ATOM 609 O O . VAL A 1 76 ? 1.965 -1.933 -0.808 1.00 81.75 76 VAL A O 1
ATOM 612 N N . ASP A 1 77 ? 3.573 -0.363 -0.906 1.00 78.75 77 ASP A N 1
ATOM 613 C CA . ASP A 1 77 ? 4.422 -1.123 -1.807 1.00 78.75 77 ASP A CA 1
ATOM 614 C C . ASP A 1 77 ? 5.108 -2.281 -1.062 1.00 78.75 77 ASP A C 1
ATOM 616 O O . ASP A 1 77 ? 4.849 -2.565 0.105 1.00 78.75 77 ASP A O 1
ATOM 620 N N . ASN A 1 78 ? 5.854 -3.094 -1.801 1.00 71.62 78 ASN A N 1
ATOM 621 C CA . ASN A 1 78 ? 6.487 -4.295 -1.265 1.00 71.62 78 ASN A CA 1
ATOM 622 C C . ASN A 1 78 ? 7.991 -4.035 -1.116 1.00 71.62 78 ASN A C 1
ATOM 624 O O . ASN A 1 78 ? 8.815 -4.771 -1.660 1.00 71.62 78 ASN A O 1
ATOM 628 N N . ALA A 1 79 ? 8.339 -2.955 -0.412 1.00 76.38 79 ALA A N 1
ATOM 629 C CA . ALA A 1 79 ? 9.688 -2.720 0.074 1.00 76.38 79 ALA A CA 1
ATOM 630 C C . ALA A 1 79 ? 9.833 -3.262 1.505 1.00 76.38 79 ALA A C 1
ATOM 632 O O . ALA A 1 79 ? 8.890 -3.313 2.296 1.00 76.38 79 ALA A O 1
ATOM 633 N N . SER A 1 80 ? 11.047 -3.675 1.868 1.00 76.38 80 SER A N 1
ATOM 634 C CA . SER A 1 80 ? 11.331 -4.251 3.191 1.00 76.38 80 SER A CA 1
ATOM 635 C C . SER A 1 80 ? 11.103 -3.260 4.342 1.00 76.38 80 SER A C 1
ATOM 637 O O . SER A 1 80 ? 10.805 -3.666 5.469 1.00 76.38 80 SER A O 1
ATOM 639 N N . SER A 1 81 ? 11.212 -1.956 4.072 1.00 79.06 81 SER A N 1
ATOM 640 C CA . SER A 1 81 ? 10.852 -0.885 5.005 1.00 79.06 81 SER A CA 1
ATOM 641 C C . SER A 1 81 ? 9.372 -0.924 5.377 1.00 79.06 81 SER A C 1
ATOM 643 O O . SER A 1 81 ? 9.021 -0.703 6.538 1.00 79.06 81 SER A O 1
ATOM 645 N N . ASP A 1 82 ? 8.497 -1.262 4.437 1.00 82.31 82 ASP A N 1
ATOM 646 C CA . ASP A 1 82 ? 7.055 -1.127 4.628 1.00 82.31 82 ASP A CA 1
ATOM 647 C C . ASP A 1 82 ? 6.524 -2.227 5.540 1.00 82.31 82 ASP A C 1
ATOM 649 O O . ASP A 1 82 ? 5.666 -1.976 6.383 1.00 82.31 82 ASP A O 1
ATOM 653 N N . ASP A 1 83 ? 7.128 -3.417 5.500 1.00 82.75 83 ASP A N 1
ATOM 654 C CA . ASP A 1 83 ? 6.844 -4.491 6.456 1.00 82.75 83 ASP A CA 1
ATOM 655 C C . ASP A 1 83 ? 7.065 -4.036 7.909 1.00 82.75 83 ASP A C 1
ATOM 657 O O . ASP A 1 83 ? 6.323 -4.413 8.826 1.00 82.75 83 ASP A O 1
ATOM 661 N N . ILE A 1 84 ? 8.096 -3.216 8.148 1.00 86.25 84 ILE A N 1
ATOM 662 C CA . ILE A 1 84 ? 8.384 -2.648 9.470 1.00 86.25 84 ILE A CA 1
ATOM 663 C C . ILE A 1 84 ? 7.349 -1.574 9.822 1.00 86.25 84 ILE A C 1
ATOM 665 O O . ILE A 1 84 ? 6.825 -1.599 10.942 1.00 86.25 84 ILE A O 1
ATOM 669 N N . ALA A 1 85 ? 7.014 -0.688 8.881 1.00 88.06 85 ALA A N 1
ATOM 670 C CA . ALA A 1 85 ? 6.003 0.356 9.063 1.00 88.06 85 ALA A CA 1
ATOM 671 C C . ALA A 1 85 ? 4.623 -0.238 9.384 1.00 88.06 85 ALA A C 1
ATOM 673 O O . ALA A 1 85 ? 3.973 0.142 10.358 1.00 88.06 85 ALA A O 1
ATOM 674 N N . ILE A 1 86 ? 4.202 -1.260 8.642 1.00 85.75 86 ILE A N 1
ATOM 675 C CA . ILE A 1 86 ? 2.932 -1.959 8.847 1.00 85.75 86 ILE A CA 1
ATOM 676 C C . ILE A 1 86 ? 2.914 -2.695 10.186 1.00 85.75 86 ILE A C 1
ATOM 678 O O . ILE A 1 86 ? 1.913 -2.652 10.907 1.00 85.75 86 ILE A O 1
ATOM 682 N N . ARG A 1 87 ? 4.020 -3.339 10.579 1.00 85.75 87 ARG A N 1
ATOM 683 C CA . ARG A 1 87 ? 4.133 -3.970 11.905 1.00 85.75 87 ARG A CA 1
ATOM 684 C C . ARG A 1 87 ? 4.014 -2.937 13.028 1.00 85.75 87 ARG A C 1
ATOM 686 O O . ARG A 1 87 ? 3.411 -3.232 14.062 1.00 85.75 87 ARG A O 1
ATOM 693 N N . TYR A 1 88 ? 4.570 -1.741 12.838 1.00 88.75 88 TYR A N 1
ATOM 694 C CA . TYR A 1 88 ? 4.406 -0.618 13.759 1.00 88.75 88 TYR A CA 1
ATOM 695 C C . TYR A 1 88 ? 2.938 -0.179 13.847 1.00 88.75 88 TYR A C 1
ATOM 697 O O . TYR A 1 88 ? 2.356 -0.237 14.933 1.00 88.75 88 TYR A O 1
ATOM 705 N N . MET A 1 89 ? 2.312 0.135 12.710 1.00 87.25 89 MET A N 1
ATOM 706 C CA . MET A 1 89 ? 0.917 0.580 12.641 1.00 87.25 89 MET A CA 1
ATOM 707 C C . MET A 1 89 ? -0.055 -0.441 13.226 1.00 87.25 89 MET A C 1
ATOM 709 O O . MET A 1 89 ? -0.951 -0.086 13.988 1.00 87.25 89 MET A O 1
ATOM 713 N N . ARG A 1 90 ? 0.161 -1.735 12.965 1.00 83.06 90 ARG A N 1
ATOM 714 C CA . ARG A 1 90 ? -0.653 -2.810 13.543 1.00 83.06 90 ARG A CA 1
ATOM 715 C C . ARG A 1 90 ? -0.617 -2.804 15.072 1.00 83.06 90 ARG A C 1
ATOM 717 O O . ARG A 1 90 ? -1.639 -3.080 15.697 1.00 83.06 90 ARG A O 1
ATOM 724 N N . ARG A 1 91 ? 0.535 -2.510 15.689 1.00 85.75 91 ARG A N 1
ATOM 725 C CA . ARG A 1 91 ? 0.636 -2.390 17.153 1.00 85.75 91 ARG A CA 1
ATOM 726 C C . ARG A 1 91 ? -0.128 -1.170 17.661 1.00 85.75 91 ARG A C 1
ATOM 728 O O . ARG A 1 91 ? -0.872 -1.313 18.626 1.00 85.75 91 ARG A O 1
ATOM 735 N N . LYS A 1 92 ? 0.008 -0.016 17.001 1.00 86.88 92 LYS A N 1
ATOM 736 C CA . LYS A 1 92 ? -0.672 1.227 17.399 1.00 86.88 92 LYS A CA 1
ATOM 737 C C . LYS A 1 92 ? -2.187 1.135 17.277 1.00 86.88 92 LYS A C 1
ATOM 739 O O . LYS A 1 92 ? -2.875 1.317 18.272 1.00 86.88 92 LYS A O 1
ATOM 744 N N . ILE A 1 93 ? -2.697 0.687 16.133 1.00 82.00 93 ILE A N 1
ATOM 745 C CA . ILE A 1 93 ? -4.141 0.538 15.892 1.00 82.00 93 ILE A CA 1
ATOM 746 C C . ILE A 1 93 ? -4.779 -0.479 16.854 1.00 82.00 93 ILE A C 1
ATOM 748 O O . ILE A 1 93 ? -5.900 -0.290 17.328 1.00 82.00 93 ILE A O 1
ATOM 752 N N . ASN A 1 94 ? -4.059 -1.553 17.200 1.00 79.44 94 ASN A N 1
ATOM 753 C CA . ASN A 1 94 ? -4.518 -2.487 18.231 1.00 79.44 94 ASN A CA 1
ATOM 754 C C . ASN A 1 94 ? -4.511 -1.870 19.637 1.00 79.44 94 ASN A C 1
ATOM 756 O O . ASN A 1 94 ? -5.373 -2.213 20.444 1.00 79.44 94 ASN A O 1
ATOM 760 N N . GLY A 1 95 ? -3.569 -0.967 19.921 1.00 80.69 95 GLY A N 1
ATOM 761 C CA . GLY A 1 95 ? -3.522 -0.180 21.154 1.00 80.69 95 GLY A CA 1
ATOM 762 C C . GLY A 1 95 ? -4.654 0.844 21.257 1.00 80.69 95 GLY A C 1
ATOM 763 O O . GLY A 1 95 ? -5.212 1.014 22.336 1.00 80.69 95 GLY A O 1
ATOM 764 N N . TRP A 1 96 ? -5.064 1.442 20.135 1.00 80.88 96 TRP A N 1
ATOM 765 C CA . TRP A 1 96 ? -6.180 2.394 20.062 1.00 80.88 96 TRP A CA 1
ATOM 766 C C . TRP A 1 96 ? -7.550 1.756 20.337 1.00 80.88 96 TRP A C 1
ATOM 768 O O . TRP A 1 96 ? -8.529 2.464 20.525 1.00 80.88 96 TRP A O 1
ATOM 778 N N . LYS A 1 97 ? -7.652 0.415 20.377 1.00 68.50 97 LYS A N 1
ATOM 779 C CA . LYS A 1 97 ? -8.909 -0.359 20.531 1.00 68.50 97 LYS A CA 1
ATOM 780 C C . LYS A 1 97 ? -9.978 -0.078 19.456 1.00 68.50 97 LYS A C 1
ATOM 782 O O . LYS A 1 97 ? -11.068 -0.641 19.523 1.00 68.50 97 LYS A O 1
ATOM 787 N N . THR A 1 98 ? -9.655 0.709 18.434 1.00 67.31 98 THR A N 1
ATOM 788 C CA . THR A 1 98 ? -10.532 1.123 17.325 1.00 67.31 98 THR A CA 1
ATOM 789 C C . THR A 1 98 ? -10.328 0.285 16.060 1.00 67.31 98 THR A C 1
ATOM 791 O O . THR A 1 98 ? -11.107 0.379 15.109 1.00 67.31 98 THR A O 1
ATOM 794 N N . GLY A 1 99 ? -9.303 -0.574 16.045 1.00 61.19 99 GLY A N 1
ATOM 795 C CA . GLY A 1 99 ? -8.960 -1.419 14.907 1.00 61.19 99 GLY A CA 1
ATOM 796 C C . GLY A 1 99 ? -10.063 -2.403 14.523 1.00 61.19 99 GLY A C 1
ATOM 797 O O . GLY A 1 99 ? -10.384 -3.335 15.272 1.00 61.19 99 GLY A O 1
ATOM 798 N N . VAL A 1 100 ? -10.579 -2.269 13.299 1.00 64.44 100 VAL A N 1
ATOM 799 C CA . VAL A 1 100 ? -11.525 -3.235 12.733 1.00 64.44 100 VAL A CA 1
ATOM 800 C C . VAL A 1 100 ? -10.837 -4.601 12.654 1.00 64.44 100 VAL A C 1
ATOM 802 O O . VAL A 1 100 ? -9.760 -4.752 12.076 1.00 64.44 100 VAL A O 1
ATOM 805 N N . LEU A 1 101 ? -11.440 -5.610 13.291 1.00 63.44 101 LEU A N 1
ATOM 806 C CA . LEU A 1 101 ? -10.925 -6.987 13.333 1.00 63.44 101 LEU A CA 1
ATOM 807 C C . LEU A 1 101 ? -9.479 -7.101 13.879 1.00 63.44 101 LEU A C 1
ATOM 809 O O . LEU A 1 101 ? -8.730 -7.984 13.456 1.00 63.44 101 LEU A O 1
ATOM 813 N N . LYS A 1 102 ? -9.081 -6.241 14.835 1.00 63.34 102 LYS A N 1
ATOM 814 C CA . LYS A 1 102 ? -7.747 -6.241 15.487 1.00 63.34 102 LYS A CA 1
ATOM 815 C C . LYS A 1 102 ? -6.566 -6.234 14.505 1.00 63.34 102 LYS A C 1
ATOM 817 O O . LYS A 1 102 ? -5.575 -6.959 14.675 1.00 63.34 102 LYS A O 1
ATOM 822 N N . GLY A 1 103 ? -6.688 -5.480 13.419 1.00 60.41 103 GLY A N 1
ATOM 823 C CA . GLY A 1 103 ? -5.561 -5.288 12.518 1.00 60.41 103 GLY A CA 1
ATOM 824 C C . GLY A 1 103 ? -5.266 -6.458 11.575 1.00 60.41 103 GLY A C 1
ATOM 825 O O . GLY A 1 103 ? -4.159 -6.553 11.052 1.00 60.41 103 GLY A O 1
ATOM 826 N N . TRP A 1 104 ? -6.200 -7.402 11.399 1.00 56.31 104 TRP A N 1
ATOM 827 C CA . TRP A 1 104 ? -5.960 -8.626 10.617 1.00 56.31 104 TRP A CA 1
ATOM 828 C C . TRP A 1 104 ? -5.905 -8.416 9.100 1.00 56.31 104 TRP A C 1
ATOM 830 O O . TRP A 1 104 ? -5.227 -9.177 8.419 1.00 56.31 104 TRP A O 1
ATOM 840 N N . PHE A 1 105 ? -6.568 -7.382 8.581 1.00 58.34 105 PHE A N 1
ATOM 841 C CA . PHE A 1 105 ? -6.568 -7.038 7.153 1.00 58.34 105 PHE A CA 1
ATOM 842 C C . PHE A 1 105 ? -5.624 -5.871 6.824 1.00 58.34 105 PHE A C 1
ATOM 844 O O . PHE A 1 105 ? -5.790 -5.209 5.811 1.00 58.34 105 PHE A O 1
ATOM 851 N N . HIS A 1 106 ? -4.644 -5.584 7.686 1.00 58.91 106 HIS A N 1
ATOM 852 C CA . HIS A 1 106 ? -3.829 -4.366 7.585 1.00 58.91 106 HIS A CA 1
ATOM 853 C C . HIS A 1 106 ? -2.679 -4.421 6.586 1.00 58.91 106 HIS A C 1
ATOM 855 O O . HIS A 1 106 ? -2.070 -3.384 6.357 1.00 58.91 106 HIS A O 1
ATOM 861 N N . HIS A 1 107 ? -2.379 -5.583 6.007 1.00 62.59 107 HIS A N 1
ATOM 862 C CA . HIS A 1 107 ? -1.348 -5.682 4.985 1.00 62.59 107 HIS A CA 1
ATOM 863 C C . HIS A 1 107 ? -1.917 -6.299 3.716 1.00 62.59 107 HIS A C 1
ATOM 865 O O . HIS A 1 107 ? -2.122 -7.512 3.641 1.00 62.59 107 HIS A O 1
ATOM 871 N N . MET A 1 108 ? -2.151 -5.458 2.713 1.00 63.91 108 MET A N 1
ATOM 872 C CA . MET A 1 108 ? -2.253 -5.912 1.334 1.00 63.91 108 MET A CA 1
ATOM 873 C C . MET A 1 108 ? -1.085 -5.327 0.555 1.00 63.91 108 MET A C 1
ATOM 875 O O . MET A 1 108 ? -0.934 -4.112 0.472 1.00 63.91 108 MET A O 1
ATOM 879 N N . ARG A 1 109 ? -0.259 -6.214 -0.004 1.00 69.31 109 ARG A N 1
ATOM 880 C CA . ARG A 1 109 ? 0.802 -5.834 -0.935 1.00 69.31 109 ARG A CA 1
ATOM 881 C C . ARG A 1 109 ? 0.171 -5.285 -2.208 1.00 69.31 109 ARG A C 1
ATOM 883 O O . ARG A 1 109 ? -0.830 -5.825 -2.684 1.00 69.31 109 ARG A O 1
ATOM 890 N N . CYS A 1 110 ? 0.771 -4.246 -2.777 1.00 75.94 110 CYS A N 1
ATOM 891 C CA . CYS A 1 110 ? 0.315 -3.688 -4.043 1.00 75.94 110 CYS A CA 1
ATOM 892 C C . CYS A 1 110 ? 0.324 -4.750 -5.161 1.00 75.94 110 CYS A C 1
ATOM 894 O O . CYS A 1 110 ? 1.370 -5.304 -5.506 1.00 75.94 110 CYS A O 1
ATOM 896 N N . VAL A 1 111 ? -0.842 -5.013 -5.764 1.00 78.50 111 VAL A N 1
ATOM 897 C CA . VAL A 1 111 ? -0.991 -5.993 -6.857 1.00 78.50 111 VAL A CA 1
ATOM 898 C C . VAL A 1 111 ? -0.129 -5.617 -8.059 1.00 78.50 111 VAL A C 1
ATOM 900 O O . VAL A 1 111 ? 0.507 -6.491 -8.638 1.00 78.50 111 VAL A O 1
ATOM 903 N N . ALA A 1 112 ? -0.037 -4.327 -8.397 1.00 77.56 112 ALA A N 1
ATOM 904 C CA . ALA A 1 112 ? 0.818 -3.864 -9.490 1.00 77.56 112 ALA A CA 1
ATOM 905 C C . ALA A 1 112 ? 2.293 -4.220 -9.247 1.00 77.56 112 ALA A C 1
ATOM 907 O O . ALA A 1 112 ? 2.988 -4.635 -10.170 1.00 77.56 112 ALA A O 1
ATOM 908 N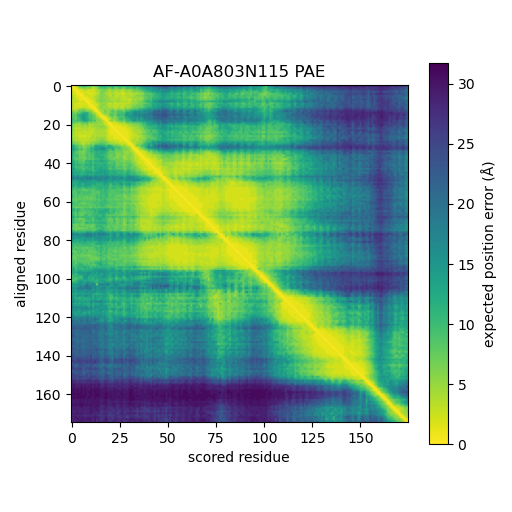 N . HIS A 1 113 ? 2.755 -4.140 -7.996 1.00 75.44 113 HIS A N 1
ATOM 909 C CA . HIS A 1 113 ? 4.108 -4.554 -7.645 1.00 75.44 113 HIS A CA 1
ATOM 910 C C . HIS A 1 113 ? 4.282 -6.075 -7.745 1.00 75.44 113 HIS A C 1
ATOM 912 O O . HIS A 1 113 ? 5.284 -6.534 -8.281 1.00 75.44 113 HIS A O 1
ATOM 918 N N . ILE A 1 114 ? 3.309 -6.870 -7.284 1.00 82.94 114 ILE A N 1
ATOM 919 C CA . ILE A 1 114 ? 3.348 -8.336 -7.439 1.00 82.94 114 ILE A CA 1
ATOM 920 C C . ILE A 1 114 ? 3.440 -8.712 -8.922 1.00 82.94 114 ILE A C 1
ATOM 922 O O . ILE A 1 114 ? 4.272 -9.535 -9.293 1.00 82.94 114 ILE A O 1
ATOM 926 N N . VAL A 1 115 ? 2.634 -8.076 -9.776 1.00 85.19 115 VAL A N 1
ATOM 927 C CA . VAL A 1 115 ? 2.696 -8.274 -11.230 1.00 85.19 115 VAL A CA 1
ATOM 928 C C . VAL A 1 115 ? 4.068 -7.875 -11.768 1.00 85.19 115 VAL A C 1
ATOM 930 O O . VAL A 1 115 ? 4.653 -8.635 -12.531 1.00 85.19 115 VAL A O 1
ATOM 933 N N . ASN A 1 116 ? 4.623 -6.742 -11.330 1.00 85.19 116 ASN A N 1
ATOM 934 C CA . ASN A 1 116 ? 5.962 -6.321 -11.732 1.00 85.19 116 ASN A CA 1
ATOM 935 C C . ASN A 1 116 ? 7.038 -7.344 -11.341 1.00 85.19 116 ASN A C 1
ATOM 937 O O . ASN A 1 116 ? 7.925 -7.611 -12.144 1.00 85.19 116 ASN A O 1
ATOM 941 N N . LEU A 1 117 ? 6.954 -7.948 -10.152 1.00 85.00 117 LEU A N 1
ATOM 942 C CA . LEU A 1 117 ? 7.882 -9.000 -9.733 1.00 85.00 117 LEU A CA 1
ATOM 943 C C . LEU A 1 117 ? 7.761 -10.245 -10.613 1.00 85.00 117 LEU A C 1
ATOM 945 O O . LEU A 1 117 ? 8.777 -10.747 -11.080 1.00 85.00 117 LEU A O 1
ATOM 949 N N . VAL A 1 118 ? 6.537 -10.710 -10.879 1.00 87.38 118 VAL A N 1
ATOM 950 C CA . VAL A 1 118 ? 6.289 -11.886 -11.731 1.00 87.38 118 VAL A CA 1
ATOM 951 C C . VAL A 1 118 ? 6.789 -11.647 -13.154 1.00 87.38 118 VAL A C 1
ATOM 953 O O . VAL A 1 118 ? 7.487 -12.487 -13.716 1.00 87.38 118 VAL A O 1
ATOM 956 N N . VAL A 1 119 ? 6.472 -10.485 -13.728 1.00 87.81 119 VAL A N 1
ATOM 957 C CA . VAL A 1 119 ? 6.925 -10.108 -15.072 1.00 87.81 119 VAL A CA 1
ATOM 958 C C . VAL A 1 119 ? 8.443 -9.973 -15.102 1.00 87.81 119 VAL A C 1
ATOM 960 O O . VAL A 1 119 ? 9.076 -10.522 -15.995 1.00 87.81 119 VAL A O 1
ATOM 963 N N . SER A 1 120 ? 9.044 -9.297 -14.120 1.00 85.19 120 SER A N 1
ATOM 964 C CA . SER A 1 120 ? 10.500 -9.121 -14.050 1.00 85.19 120 SER A CA 1
ATOM 965 C C . SER A 1 120 ? 11.229 -10.455 -13.942 1.00 85.19 120 SER A C 1
ATOM 967 O O . SER A 1 120 ? 12.260 -10.635 -14.583 1.00 85.19 120 SER A O 1
ATOM 969 N N . ASP A 1 121 ? 10.697 -11.396 -13.161 1.00 86.62 121 ASP A N 1
ATOM 970 C CA . ASP A 1 121 ? 11.273 -12.731 -13.022 1.00 86.62 121 ASP A CA 1
ATOM 971 C C . ASP A 1 121 ? 11.155 -13.537 -14.322 1.00 86.62 121 ASP A C 1
ATOM 973 O O . ASP A 1 121 ? 12.153 -14.068 -14.805 1.00 86.62 121 ASP A O 1
ATOM 977 N N . GLY A 1 122 ? 9.984 -13.520 -14.969 1.00 86.50 122 GLY A N 1
ATOM 978 C CA . GLY A 1 122 ? 9.793 -14.136 -16.286 1.00 86.50 122 GLY A CA 1
ATOM 979 C C . GLY A 1 122 ? 10.688 -13.526 -17.373 1.00 86.50 122 GLY A C 1
ATOM 980 O O . GLY A 1 122 ? 11.216 -14.239 -18.227 1.00 86.50 122 GLY A O 1
ATOM 981 N N . LEU A 1 123 ? 10.936 -12.214 -17.315 1.00 85.50 123 LEU A N 1
ATOM 982 C CA . LEU A 1 123 ? 11.826 -11.521 -18.246 1.00 85.50 123 LEU A CA 1
ATOM 983 C C . LEU A 1 123 ? 13.305 -11.886 -18.063 1.00 85.50 123 LEU A C 1
ATOM 985 O O . LEU A 1 123 ? 14.073 -11.691 -19.006 1.00 85.50 123 LEU A O 1
ATOM 989 N N . LYS A 1 124 ? 13.723 -12.465 -16.926 1.00 85.56 124 LYS A N 1
ATOM 990 C CA . LYS A 1 124 ? 15.109 -12.943 -16.749 1.00 85.56 124 LYS A CA 1
ATOM 991 C C . LYS A 1 124 ? 15.495 -13.976 -17.804 1.00 85.56 124 LYS A C 1
ATOM 993 O O . LYS A 1 124 ? 16.630 -13.962 -18.270 1.00 85.56 124 LYS A O 1
ATOM 998 N N . ILE A 1 125 ? 14.544 -14.809 -18.229 1.00 82.56 125 ILE A N 1
ATOM 999 C CA . ILE A 1 125 ? 14.752 -15.868 -19.228 1.00 82.56 125 ILE A CA 1
ATOM 1000 C C . ILE A 1 125 ? 15.110 -15.274 -20.600 1.00 82.56 125 ILE A C 1
ATOM 1002 O O . ILE A 1 125 ? 15.922 -15.829 -21.331 1.00 82.56 125 ILE A O 1
ATOM 1006 N N . VAL A 1 126 ? 14.547 -14.113 -20.940 1.00 84.69 126 VAL A N 1
ATOM 1007 C CA . VAL A 1 126 ? 14.787 -13.416 -22.218 1.00 84.69 126 VAL A CA 1
ATOM 1008 C C . VAL A 1 126 ? 15.740 -12.225 -22.077 1.00 84.69 126 VAL A C 1
ATOM 1010 O O . VAL A 1 126 ? 15.943 -11.465 -23.028 1.00 84.69 126 VAL A O 1
ATOM 1013 N N . ASN A 1 127 ? 16.345 -12.048 -20.900 1.00 85.12 127 ASN A N 1
ATOM 1014 C CA . ASN A 1 127 ? 17.154 -10.876 -20.579 1.00 85.12 127 ASN A CA 1
ATOM 1015 C C . ASN A 1 127 ? 18.399 -10.763 -21.468 1.00 85.12 127 ASN A C 1
ATOM 1017 O O . ASN A 1 127 ? 18.816 -9.656 -21.807 1.00 85.12 127 ASN A O 1
ATOM 1021 N N . GLU A 1 128 ? 18.969 -11.887 -21.906 1.00 85.12 128 GLU A N 1
ATOM 1022 C CA . GLU A 1 128 ? 20.101 -11.886 -22.834 1.00 85.12 128 GLU A CA 1
ATOM 1023 C C . GLU A 1 128 ? 19.706 -11.315 -24.206 1.00 85.12 128 GLU A C 1
ATOM 1025 O O . GLU A 1 128 ? 20.381 -10.426 -24.731 1.00 85.12 128 GLU A O 1
ATOM 1030 N N . CYS A 1 129 ? 18.561 -11.737 -24.751 1.00 84.38 129 CYS A N 1
ATOM 1031 C CA . CYS A 1 129 ? 18.012 -11.188 -25.992 1.00 84.38 129 CYS A CA 1
ATOM 1032 C C . CYS A 1 129 ? 17.752 -9.680 -25.865 1.00 84.38 129 CYS A C 1
ATOM 1034 O O . CYS A 1 129 ? 18.159 -8.903 -26.731 1.00 84.38 129 CYS A O 1
ATOM 1036 N N . ILE A 1 130 ? 17.139 -9.252 -24.756 1.00 83.69 130 ILE A N 1
ATOM 1037 C CA . ILE A 1 130 ? 16.883 -7.834 -24.465 1.00 83.69 130 ILE A CA 1
ATOM 1038 C C . ILE A 1 130 ? 18.199 -7.050 -24.385 1.00 83.69 130 ILE A C 1
ATOM 1040 O O . ILE A 1 130 ? 18.314 -5.975 -24.974 1.00 83.69 130 ILE A O 1
ATOM 1044 N N . THR A 1 131 ? 19.212 -7.590 -23.706 1.00 86.56 131 THR A N 1
ATOM 1045 C CA . THR A 1 131 ? 20.534 -6.960 -23.560 1.00 86.56 131 THR A CA 1
ATOM 1046 C C . THR A 1 131 ? 21.215 -6.783 -24.914 1.00 86.56 131 THR A C 1
ATOM 1048 O O . THR A 1 131 ? 21.708 -5.696 -25.223 1.00 86.56 131 THR A O 1
ATOM 1051 N N . ARG A 1 132 ? 21.172 -7.807 -25.775 1.00 88.06 132 ARG A N 1
ATOM 1052 C CA . ARG A 1 132 ? 21.724 -7.740 -27.136 1.00 88.06 132 ARG A CA 1
ATOM 1053 C C . ARG A 1 132 ? 21.026 -6.671 -27.976 1.00 88.06 132 ARG A C 1
ATOM 1055 O O . ARG A 1 132 ? 21.703 -5.852 -28.596 1.00 88.06 132 ARG A O 1
ATOM 1062 N N . VAL A 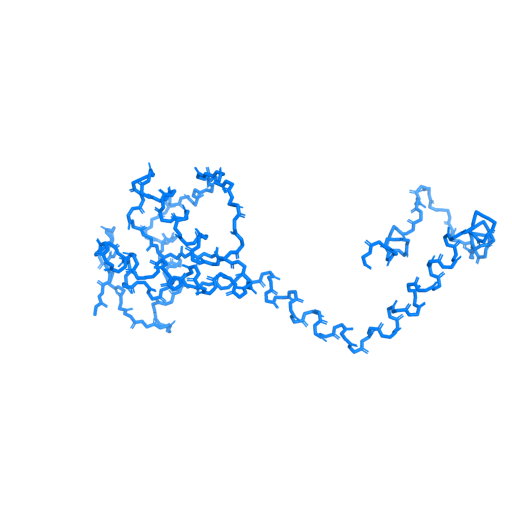1 133 ? 19.692 -6.613 -27.945 1.00 88.75 133 VAL A N 1
ATOM 1063 C CA . VAL A 1 133 ? 18.923 -5.568 -28.646 1.00 88.75 133 VAL A CA 1
ATOM 1064 C C . VAL A 1 133 ? 19.275 -4.181 -28.105 1.00 88.75 133 VAL A C 1
ATOM 1066 O O . VAL A 1 133 ? 19.559 -3.274 -28.886 1.00 88.75 133 VAL A O 1
ATOM 1069 N N . ARG A 1 134 ? 19.344 -4.007 -26.780 1.00 89.06 134 ARG A N 1
ATOM 1070 C CA . ARG A 1 134 ? 19.738 -2.738 -26.147 1.00 89.06 134 ARG A CA 1
ATOM 1071 C C . ARG A 1 134 ? 21.133 -2.287 -26.567 1.00 89.06 134 ARG A C 1
ATOM 1073 O O . ARG A 1 134 ? 21.315 -1.106 -26.859 1.00 89.06 134 ARG A O 1
ATOM 1080 N N . HIS A 1 135 ? 22.106 -3.195 -26.638 1.00 91.00 135 HIS A N 1
ATOM 1081 C CA . HIS A 1 135 ? 23.453 -2.885 -27.124 1.00 91.00 135 HIS A CA 1
ATOM 1082 C C . HIS A 1 135 ? 23.445 -2.416 -28.578 1.00 91.00 135 HIS A C 1
ATOM 1084 O O . HIS A 1 135 ? 24.053 -1.391 -28.884 1.00 91.00 135 HIS A O 1
ATOM 1090 N N . VAL A 1 136 ? 22.704 -3.097 -29.455 1.00 89.12 136 VAL A N 1
ATOM 1091 C CA . VAL A 1 136 ? 22.564 -2.691 -30.861 1.00 89.12 136 VAL A CA 1
ATOM 1092 C C . VAL A 1 136 ? 21.905 -1.314 -30.971 1.00 89.12 136 VAL A C 1
ATOM 1094 O O . VAL A 1 136 ? 22.418 -0.439 -31.667 1.00 89.12 136 VAL A O 1
ATOM 1097 N N . VAL A 1 137 ? 20.816 -1.065 -30.236 1.00 88.31 137 VAL A N 1
ATOM 1098 C CA . VAL A 1 137 ? 20.133 0.239 -30.251 1.00 88.31 137 VAL A CA 1
ATOM 1099 C C . VAL A 1 137 ? 21.039 1.347 -29.703 1.00 88.31 137 VAL A C 1
ATOM 1101 O O . VAL A 1 137 ? 21.112 2.422 -30.303 1.00 88.31 137 VAL A O 1
ATOM 1104 N N . ARG A 1 138 ? 2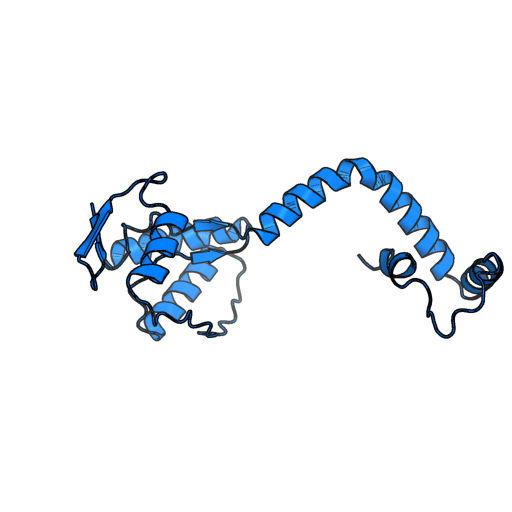1.772 1.104 -28.605 1.00 90.94 138 ARG A N 1
ATOM 1105 C CA . ARG A 1 138 ? 22.765 2.058 -28.075 1.00 90.94 138 ARG A CA 1
ATOM 1106 C C . ARG A 1 138 ? 23.853 2.343 -29.106 1.00 90.94 138 ARG A C 1
ATOM 1108 O O . ARG A 1 138 ? 24.148 3.509 -29.350 1.00 90.94 138 ARG A O 1
ATOM 1115 N N . PHE A 1 139 ? 24.395 1.313 -29.752 1.00 89.31 139 PHE A N 1
ATOM 1116 C CA . PHE A 1 139 ? 25.404 1.458 -30.800 1.00 89.31 139 PHE A CA 1
ATOM 1117 C C . PHE A 1 139 ? 24.898 2.310 -31.974 1.00 89.31 139 PHE A C 1
ATOM 1119 O O . PHE A 1 139 ? 25.600 3.210 -32.428 1.00 89.31 139 PHE A O 1
ATOM 1126 N N . ILE A 1 140 ? 23.667 2.088 -32.441 1.00 88.88 140 ILE A N 1
ATOM 1127 C CA . ILE A 1 140 ? 23.077 2.880 -33.533 1.00 88.88 140 ILE A CA 1
ATOM 1128 C C . ILE A 1 140 ? 22.907 4.350 -33.116 1.00 88.88 140 ILE A C 1
ATOM 1130 O O . ILE A 1 140 ? 23.213 5.249 -33.898 1.00 88.88 140 ILE A O 1
ATOM 1134 N N . LYS A 1 141 ? 22.451 4.607 -31.882 1.00 84.56 141 LYS A N 1
ATOM 1135 C CA . LYS A 1 141 ? 22.171 5.963 -31.374 1.00 84.56 141 LYS A CA 1
ATOM 1136 C C . LYS A 1 141 ? 23.412 6.797 -31.057 1.00 84.56 141 LYS A C 1
ATOM 1138 O O . LYS A 1 141 ? 23.327 8.018 -31.087 1.00 84.56 141 LYS A O 1
ATOM 1143 N N . GLN A 1 142 ? 24.554 6.175 -30.773 1.00 89.81 142 GLN A N 1
ATOM 1144 C CA . GLN A 1 142 ? 25.794 6.882 -30.424 1.00 89.81 142 GLN A CA 1
ATOM 1145 C C . GLN A 1 142 ? 26.380 7.744 -31.561 1.00 89.81 142 GLN A C 1
ATOM 1147 O O . GLN A 1 142 ? 27.338 8.473 -31.332 1.00 89.81 142 GLN A O 1
ATOM 1152 N N . SER A 1 143 ? 25.890 7.647 -32.801 1.00 90.50 143 SER A N 1
ATOM 1153 C CA . SER A 1 143 ? 26.358 8.492 -33.906 1.00 90.50 143 SER A CA 1
ATOM 1154 C C . SER A 1 143 ? 25.222 8.831 -34.857 1.00 90.50 143 SER A C 1
ATOM 1156 O O . SER A 1 143 ? 24.516 7.942 -35.337 1.00 90.50 143 SER A O 1
ATOM 1158 N N . SER A 1 144 ? 25.117 10.111 -35.209 1.00 84.00 144 SER A N 1
ATOM 1159 C CA . SER A 1 144 ? 24.192 10.604 -36.232 1.00 84.00 144 SER A CA 1
ATOM 1160 C C . SER A 1 144 ? 24.375 9.878 -37.570 1.00 84.00 144 SER A C 1
ATOM 1162 O O . SER A 1 144 ? 23.390 9.489 -38.194 1.00 84.00 144 SER A O 1
ATOM 1164 N N . ALA A 1 145 ? 25.617 9.587 -37.974 1.00 87.44 145 ALA A N 1
ATOM 1165 C CA . ALA A 1 145 ? 25.916 8.849 -39.200 1.00 87.44 145 ALA A CA 1
ATOM 1166 C C . ALA A 1 145 ? 25.433 7.385 -39.153 1.00 87.44 145 ALA A C 1
ATOM 1168 O O . ALA A 1 145 ? 24.867 6.895 -40.132 1.00 87.44 145 ALA A O 1
ATOM 1169 N N . ARG A 1 146 ? 25.610 6.687 -38.017 1.00 85.19 146 ARG A N 1
ATOM 1170 C CA . ARG A 1 146 ? 25.104 5.310 -37.818 1.00 85.19 146 ARG A CA 1
ATOM 1171 C C . ARG A 1 146 ? 23.576 5.273 -37.838 1.00 85.19 146 ARG A C 1
ATOM 1173 O O . ARG A 1 146 ? 22.997 4.421 -38.508 1.00 85.19 146 ARG A O 1
ATOM 1180 N N . LEU A 1 147 ? 22.932 6.234 -37.180 1.00 85.50 147 LEU A N 1
ATOM 1181 C CA . LEU A 1 147 ? 21.479 6.374 -37.180 1.00 85.50 147 LEU A CA 1
ATOM 1182 C C . LEU A 1 147 ? 20.925 6.656 -38.586 1.00 85.50 147 LEU A C 1
ATOM 1184 O O . LEU A 1 147 ? 19.929 6.056 -38.983 1.00 85.50 147 LEU A O 1
ATOM 1188 N N . LEU A 1 148 ? 21.579 7.530 -39.358 1.00 84.56 148 LEU A N 1
ATOM 1189 C CA . LEU A 1 148 ? 21.195 7.830 -40.741 1.00 84.56 148 LEU A CA 1
ATOM 1190 C C . LEU A 1 148 ? 21.349 6.611 -41.656 1.00 84.56 148 LEU A C 1
ATOM 1192 O O . LEU A 1 148 ? 20.449 6.336 -42.447 1.00 84.56 148 LEU A O 1
ATOM 1196 N N . LYS A 1 149 ? 22.443 5.846 -41.529 1.00 85.75 149 LYS A N 1
ATOM 1197 C CA . LYS A 1 149 ? 22.621 4.581 -42.264 1.00 85.75 149 LYS A CA 1
ATOM 1198 C C . LYS A 1 149 ? 21.528 3.572 -41.914 1.00 85.75 149 LYS A C 1
ATOM 1200 O O . LYS A 1 149 ? 20.929 3.002 -42.816 1.00 85.75 149 LYS A O 1
ATOM 1205 N N . PHE A 1 150 ? 21.208 3.413 -40.631 1.00 83.44 150 PHE A N 1
ATOM 1206 C CA . PHE A 1 150 ? 20.141 2.512 -40.191 1.00 83.44 150 PHE A CA 1
ATOM 1207 C C . PHE A 1 150 ? 18.768 2.906 -40.759 1.00 83.44 150 PHE A C 1
ATOM 1209 O O . PHE A 1 150 ? 18.037 2.049 -41.246 1.00 83.44 150 PHE A O 1
ATOM 1216 N N . LYS A 1 151 ? 18.439 4.207 -40.778 1.00 82.81 151 LYS A N 1
ATOM 1217 C CA . LYS A 1 151 ? 17.195 4.715 -41.383 1.00 82.81 151 LYS A CA 1
ATOM 1218 C C . LYS A 1 151 ? 17.094 4.419 -42.886 1.00 82.81 151 LYS A C 1
ATOM 1220 O O . LYS A 1 151 ? 15.990 4.197 -43.370 1.00 82.81 151 LYS A O 1
ATOM 1225 N N . LYS A 1 152 ? 18.222 4.399 -43.608 1.00 84.44 152 LYS A N 1
ATOM 1226 C CA . LYS A 1 152 ? 18.274 4.089 -45.050 1.00 84.44 152 LYS A CA 1
ATOM 1227 C C . LYS A 1 152 ? 18.060 2.605 -45.365 1.00 84.44 152 LYS A C 1
ATOM 1229 O O . LYS A 1 152 ? 17.571 2.301 -46.441 1.00 84.44 152 LYS A O 1
ATOM 1234 N N . CYS A 1 153 ? 18.371 1.695 -44.440 1.00 77.19 153 CYS A N 1
ATOM 1235 C CA . CYS A 1 153 ? 18.152 0.251 -44.614 1.00 77.19 153 CYS A CA 1
ATOM 1236 C C . CYS A 1 153 ? 16.688 -0.186 -44.403 1.00 77.19 153 CYS A C 1
ATOM 1238 O O . CYS A 1 153 ? 16.406 -1.383 -44.358 1.00 77.19 153 CYS A O 1
ATOM 1240 N N . ARG A 1 154 ? 15.751 0.757 -44.229 1.00 65.56 154 ARG A N 1
ATOM 1241 C CA . ARG A 1 154 ? 14.322 0.461 -44.082 1.00 65.56 154 ARG A CA 1
ATOM 1242 C C . ARG A 1 154 ? 13.776 -0.038 -45.433 1.00 65.56 154 ARG A C 1
ATOM 1244 O O . ARG A 1 154 ? 13.905 0.695 -46.413 1.00 65.56 154 ARG A O 1
ATOM 1251 N N . PRO A 1 155 ? 13.144 -1.224 -45.515 1.00 61.78 155 PRO A N 1
ATOM 1252 C CA . PRO A 1 155 ? 12.407 -1.596 -46.720 1.00 61.78 155 PRO A CA 1
ATOM 1253 C C . PRO A 1 155 ? 11.285 -0.572 -46.962 1.00 61.78 155 PRO A C 1
ATOM 1255 O O . PRO A 1 155 ? 10.769 -0.017 -45.985 1.00 61.78 155 PRO A O 1
ATOM 1258 N N . PRO A 1 156 ? 10.898 -0.288 -48.217 1.00 55.09 156 PRO A N 1
ATOM 1259 C CA . PRO A 1 156 ? 9.789 0.614 -48.496 1.00 55.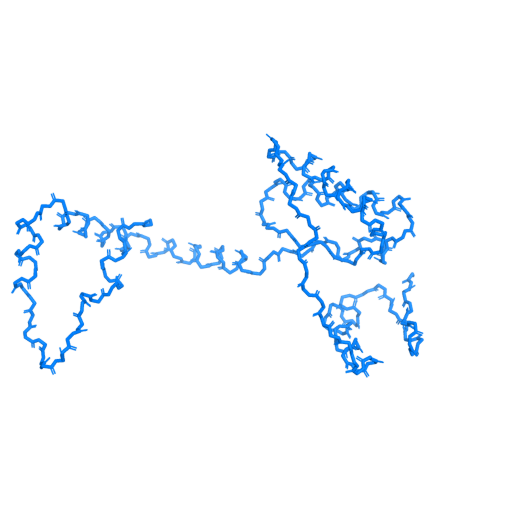09 156 PRO A CA 1
ATOM 1260 C C . PRO A 1 156 ? 8.521 0.045 -47.851 1.00 55.09 156 PRO A C 1
ATOM 1262 O O . PRO A 1 156 ? 7.932 -0.921 -48.324 1.00 55.09 156 PRO A O 1
ATOM 1265 N N . VAL A 1 157 ? 8.130 0.623 -46.719 1.00 57.53 157 VAL A N 1
ATOM 1266 C CA . VAL A 1 157 ? 6.793 0.435 -46.165 1.00 57.53 157 VAL A CA 1
ATOM 1267 C C . VAL A 1 157 ? 5.910 1.356 -46.995 1.00 57.53 157 VAL A C 1
ATOM 1269 O O . VAL A 1 157 ? 6.269 2.521 -47.172 1.00 57.53 157 VAL A O 1
ATOM 1272 N N . GLY A 1 158 ? 4.826 0.820 -47.561 1.00 51.31 158 GLY A N 1
ATOM 1273 C CA . GLY A 1 158 ? 3.884 1.579 -48.387 1.00 51.31 158 GLY A CA 1
ATOM 1274 C C . GLY A 1 158 ? 3.395 2.874 -47.716 1.00 51.31 158 GLY A C 1
ATOM 1275 O O . GLY A 1 158 ? 3.628 3.085 -46.523 1.00 51.31 158 GLY A O 1
ATOM 1276 N N . PRO A 1 159 ? 2.737 3.764 -48.474 1.00 46.56 159 PRO A N 1
ATOM 1277 C CA . PRO A 1 159 ? 2.462 5.128 -48.046 1.00 46.56 159 PRO A CA 1
ATOM 1278 C C . PRO A 1 159 ? 1.483 5.141 -46.868 1.00 46.56 159 PRO A C 1
ATOM 1280 O O . PRO A 1 159 ? 0.272 5.078 -47.044 1.00 46.56 159 PRO A O 1
ATOM 1283 N N . THR A 1 160 ? 2.007 5.254 -45.654 1.00 47.12 160 THR A N 1
ATOM 1284 C CA . THR A 1 160 ? 1.259 5.774 -44.509 1.00 47.12 160 THR A CA 1
ATOM 1285 C C . THR A 1 160 ? 1.856 7.134 -44.158 1.00 47.12 160 THR A C 1
ATOM 1287 O O . THR A 1 160 ? 3.052 7.178 -43.840 1.00 47.12 160 THR A O 1
ATOM 1290 N N . PRO A 1 161 ? 1.075 8.227 -44.226 1.00 46.31 161 PRO A N 1
ATOM 1291 C CA . PRO A 1 161 ? 1.521 9.533 -43.767 1.00 46.31 161 PRO A CA 1
ATOM 1292 C C . PRO A 1 161 ? 1.809 9.451 -42.263 1.00 46.31 161 PRO A C 1
ATOM 1294 O O . PRO A 1 161 ? 1.041 8.860 -41.507 1.00 46.31 161 PRO A O 1
ATOM 1297 N N . ASP A 1 162 ? 2.938 10.018 -41.851 1.00 42.62 162 ASP A N 1
ATOM 1298 C CA . ASP A 1 162 ? 3.181 10.461 -40.475 1.00 42.62 162 ASP A CA 1
ATOM 1299 C C . ASP A 1 162 ? 3.216 9.391 -39.374 1.00 42.62 162 ASP A C 1
ATOM 1301 O O . ASP A 1 162 ? 2.700 9.577 -38.274 1.00 42.62 162 ASP A O 1
ATOM 1305 N N . GLN A 1 163 ? 3.945 8.296 -39.607 1.00 45.03 163 GLN A N 1
ATOM 1306 C CA . GLN A 1 163 ? 4.528 7.549 -38.489 1.00 45.03 163 GLN A CA 1
ATOM 1307 C C . GLN A 1 163 ? 5.986 7.961 -38.285 1.00 45.03 163 GLN A C 1
ATOM 1309 O O . GLN A 1 163 ? 6.916 7.401 -38.881 1.00 45.03 163 GLN A O 1
ATOM 1314 N N . GLU A 1 164 ? 6.179 8.928 -37.379 1.00 49.72 164 GLU A N 1
ATOM 1315 C CA . GLU A 1 164 ? 7.375 8.977 -36.542 1.00 49.72 164 GLU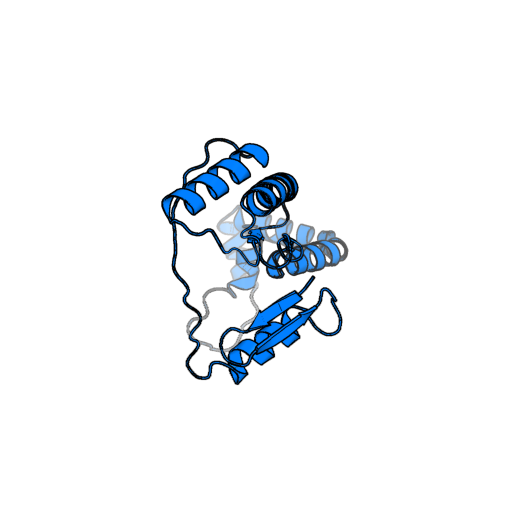 A CA 1
ATOM 1316 C C . GLU A 1 164 ? 7.721 7.545 -36.119 1.00 49.72 164 GLU A C 1
ATOM 1318 O O . GLU A 1 164 ? 6.832 6.769 -35.768 1.00 49.72 164 GLU A O 1
ATOM 1323 N N . VAL A 1 165 ? 9.010 7.201 -36.235 1.00 51.09 165 VAL A N 1
ATOM 1324 C CA . VAL A 1 165 ? 9.641 5.915 -35.888 1.00 51.09 165 VAL A CA 1
ATOM 1325 C C . VAL A 1 165 ? 8.770 5.078 -34.956 1.00 51.09 165 VAL A C 1
ATOM 1327 O O . VAL A 1 165 ? 8.418 5.647 -33.925 1.00 51.09 165 VAL A O 1
ATOM 1330 N N . PRO A 1 166 ? 8.492 3.773 -35.207 1.00 47.72 166 PRO A N 1
ATOM 1331 C CA . PRO A 1 166 ? 7.755 2.942 -34.259 1.00 47.72 166 PRO A CA 1
ATOM 1332 C C . PRO A 1 166 ? 8.346 3.153 -32.875 1.00 47.72 166 PRO A C 1
ATOM 1334 O O . PRO A 1 166 ? 9.447 2.691 -32.561 1.00 47.72 166 PRO A O 1
ATOM 1337 N N . SER A 1 167 ? 7.641 3.967 -32.091 1.00 47.75 167 SER A N 1
ATOM 1338 C CA . SER A 1 167 ? 8.203 4.648 -30.929 1.00 47.75 167 SER A CA 1
ATOM 1339 C C . SER A 1 167 ? 8.727 3.608 -29.935 1.00 47.75 167 SER A C 1
ATOM 1341 O O . SER A 1 167 ? 9.703 3.832 -29.227 1.00 47.75 167 SER A O 1
ATOM 1343 N N . ALA A 1 168 ? 8.150 2.406 -29.996 1.00 48.88 168 ALA A N 1
ATOM 1344 C CA . ALA A 1 168 ? 8.532 1.202 -29.283 1.00 48.88 168 ALA A CA 1
ATOM 1345 C C . ALA A 1 168 ? 9.997 0.756 -29.479 1.00 48.88 168 ALA A C 1
ATOM 1347 O O . ALA A 1 168 ? 10.656 0.450 -28.489 1.00 48.88 168 ALA A O 1
ATOM 1348 N N . PHE A 1 169 ? 10.552 0.745 -30.700 1.00 47.28 169 PHE A N 1
ATOM 1349 C CA . PHE A 1 169 ? 11.894 0.175 -30.931 1.00 47.28 169 PHE A CA 1
ATOM 1350 C C . PHE A 1 169 ? 13.019 1.126 -30.488 1.00 47.28 169 PHE A C 1
ATOM 1352 O O . PHE A 1 169 ? 14.057 0.693 -29.990 1.00 47.28 169 PHE A O 1
ATOM 1359 N N . LEU A 1 170 ? 12.804 2.444 -30.604 1.00 46.62 170 LEU A N 1
ATOM 1360 C CA . LEU A 1 170 ? 13.750 3.451 -30.109 1.00 46.62 170 LEU A CA 1
ATOM 1361 C C . LEU A 1 170 ? 13.592 3.757 -28.611 1.00 46.62 170 LEU A C 1
ATOM 1363 O O . LEU A 1 170 ? 14.553 4.249 -28.016 1.00 46.62 170 LEU A O 1
ATOM 1367 N N . LYS A 1 171 ? 12.445 3.474 -27.981 1.00 51.53 171 LYS A N 1
ATOM 1368 C CA . LYS A 1 171 ? 12.234 3.673 -26.531 1.00 51.53 171 LYS A CA 1
ATOM 1369 C C . LYS A 1 171 ? 12.922 2.623 -25.648 1.00 51.53 171 LYS A C 1
ATOM 1371 O O . LYS A 1 171 ? 13.110 2.863 -24.462 1.00 51.53 171 LYS A O 1
ATOM 1376 N N . LEU A 1 172 ? 13.392 1.508 -26.212 1.00 47.88 172 LEU A N 1
ATOM 1377 C CA . LEU A 1 172 ? 14.064 0.428 -25.468 1.00 47.88 172 LEU A CA 1
ATOM 1378 C C . LEU A 1 172 ? 15.454 0.783 -24.900 1.00 47.88 172 LEU A C 1
ATOM 1380 O O . LEU A 1 172 ? 16.022 -0.003 -24.147 1.00 47.88 172 LEU A O 1
ATOM 1384 N N . ALA A 1 173 ? 16.014 1.947 -25.242 1.00 42.19 173 ALA A N 1
ATOM 1385 C CA . ALA A 1 173 ? 17.356 2.356 -24.810 1.00 42.19 173 ALA A CA 1
ATOM 1386 C C . ALA A 1 173 ? 17.397 3.197 -23.521 1.00 42.19 173 ALA A C 1
ATOM 1388 O O . ALA A 1 173 ? 18.491 3.557 -23.093 1.00 42.19 173 ALA A O 1
ATOM 1389 N N . SER A 1 174 ? 16.246 3.549 -22.941 1.00 41.62 174 SER A N 1
ATOM 1390 C CA . SER A 1 174 ? 16.145 4.465 -21.791 1.00 41.62 174 SER A CA 1
ATOM 1391 C C . SER A 1 174 ? 15.582 3.825 -20.515 1.00 41.62 174 SER A C 1
ATOM 1393 O O . SER A 1 174 ? 15.164 4.550 -19.621 1.00 41.62 174 SER A O 1
ATOM 1395 N N . ALA A 1 175 ? 15.577 2.493 -20.424 1.00 38.84 175 ALA A N 1
ATOM 1396 C CA . ALA A 1 175 ? 15.282 1.748 -19.198 1.00 38.84 175 ALA A CA 1
ATOM 1397 C C . ALA A 1 175 ? 16.400 0.751 -18.914 1.00 38.84 175 ALA A C 1
ATOM 1399 O O . ALA A 1 175 ? 16.813 0.077 -19.892 1.00 38.84 175 ALA A O 1
#

Organism: Chenopodium quinoa (NCBI:txid63459)

Mean predicted aligned error: 14.09 Å

Foldseek 3Di:
DWDADPQPRDIADDDCPCRNPVNVVVCCCVRPVPDDDDDDDQDDDDQPDLALVSVLVSVVVSCVVVVPLADAEDEDEPDPRVVSSLVSNLVVSLVSVNYDVSSPRHYDHDPVNVVVVVVVVVCVVVVVVLVVLLVVLCVCPVDPVSVVVVVVPDDDDPDDPDDDDPVVSNVSNPD

pLDDT: mean 76.67, std 13.56, range [38.84, 91.38]